Protein AF-A0AAW7UA27-F1 (afdb_monomer_lite)

Secondary structure (DSSP, 8-state):
---EEEEEEE-TTT-TTEEEEEEEETTEEEEEEEEE-S-TT-HHHHHHHHHHHHHHHHHHHHHHHHT-

Radius of gyration: 13.25 Å; chains: 1; bounding box: 32×23×34 Å

pLDDT: mean 86.01, std 10.2, range [55.31, 95.31]

Foldseek 3Di:
DKDKAWDWDQPPDPDSQWTWIFIDIPNDTDDIDIQGNPDPVCVVVSVVVSVVVRVVVSVVVVVVVVVD

Sequence (68 aa):
MCIAYYSVDLDKFFNSKSYLLRIYKNHNLVRTINFPISNPHFPQRTYRMADKCGRQEVAKIIDAEMLK

Structure (mmCIF, N/CA/C/O backbone):
data_AF-A0AAW7UA27-F1
#
_entry.id   AF-A0AAW7UA27-F1
#
loop_
_atom_site.group_PDB
_atom_site.id
_atom_site.type_symbol
_atom_site.label_atom_id
_atom_site.label_alt_id
_atom_site.label_comp_id
_atom_site.label_asym_id
_atom_site.label_entity_id
_atom_site.label_seq_id
_atom_site.pdbx_PDB_ins_code
_atom_site.Cartn_x
_atom_site.Cartn_y
_atom_site.Cartn_z
_atom_site.occupancy
_atom_site.B_iso_or_equiv
_atom_site.auth_seq_id
_atom_site.auth_comp_id
_atom_site.auth_asym_id
_atom_site.auth_atom_id
_atom_site.pdbx_PDB_model_num
ATOM 1 N N . MET A 1 1 ? -12.951 -2.385 19.741 1.00 62.81 1 MET A N 1
ATOM 2 C CA . MET A 1 1 ? -11.529 -2.403 19.334 1.00 62.81 1 MET A CA 1
ATOM 3 C C . MET A 1 1 ? -11.488 -2.327 17.814 1.00 62.81 1 MET A C 1
ATOM 5 O O . MET A 1 1 ? -11.933 -3.273 17.178 1.00 62.81 1 MET A O 1
ATOM 9 N N . CYS A 1 2 ? -11.087 -1.193 17.230 1.00 71.81 2 CYS A N 1
ATOM 10 C CA . CYS A 1 2 ? -10.946 -1.072 15.775 1.00 71.81 2 CYS A CA 1
ATOM 11 C C . CYS A 1 2 ? -9.586 -1.643 15.363 1.00 71.81 2 CYS A C 1
ATOM 13 O O . CYS A 1 2 ? -8.560 -1.221 15.894 1.00 71.81 2 CYS A O 1
ATOM 15 N N . ILE A 1 3 ? -9.577 -2.606 14.441 1.00 85.75 3 ILE A 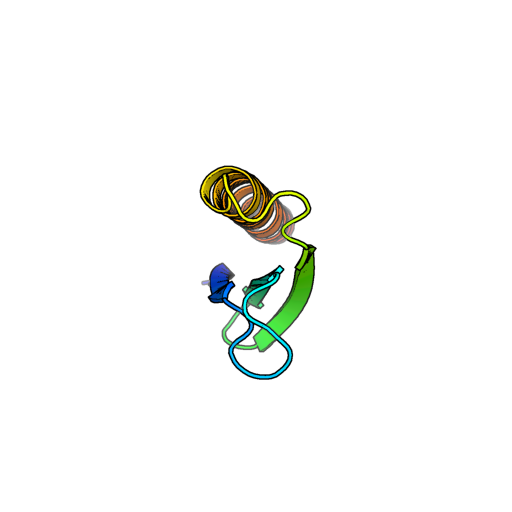N 1
ATOM 16 C CA . ILE A 1 3 ? -8.345 -3.202 13.914 1.00 85.75 3 ILE A CA 1
ATOM 17 C C . ILE A 1 3 ? -8.158 -2.678 12.492 1.00 85.75 3 ILE A C 1
ATOM 19 O O . ILE A 1 3 ? -8.949 -3.000 11.605 1.00 85.75 3 ILE A O 1
ATOM 23 N N . ALA A 1 4 ? -7.123 -1.867 12.275 1.00 90.69 4 ALA A N 1
ATOM 24 C CA . ALA A 1 4 ? -6.737 -1.371 10.959 1.00 90.69 4 ALA A CA 1
ATOM 25 C C . ALA A 1 4 ? -5.318 -1.845 10.626 1.00 90.69 4 ALA A C 1
ATOM 27 O O . ALA A 1 4 ? -4.408 -1.714 11.441 1.00 90.69 4 ALA A O 1
ATOM 28 N N . TYR A 1 5 ? -5.136 -2.422 9.442 1.00 93.19 5 TYR A N 1
ATOM 29 C CA . TYR A 1 5 ? -3.847 -2.943 8.982 1.00 93.19 5 TYR A CA 1
ATOM 30 C C . TYR A 1 5 ? -3.753 -2.865 7.461 1.00 93.19 5 TYR A C 1
ATOM 32 O O . TYR A 1 5 ? -4.751 -2.647 6.772 1.00 93.19 5 TYR A O 1
ATOM 40 N N . TYR A 1 6 ? -2.548 -3.036 6.924 1.00 95.25 6 TYR A N 1
ATOM 41 C CA . TYR A 1 6 ? -2.319 -3.055 5.485 1.00 95.25 6 TYR A CA 1
ATOM 42 C C . TYR A 1 6 ? -1.443 -4.240 5.071 1.00 95.25 6 TYR A C 1
ATOM 44 O O . TYR A 1 6 ? -0.660 -4.746 5.872 1.00 95.25 6 TYR A O 1
ATOM 52 N N . SER A 1 7 ? -1.569 -4.672 3.816 1.00 94.06 7 SER A N 1
ATOM 53 C CA . SER A 1 7 ? -0.641 -5.602 3.164 1.00 94.06 7 SER A CA 1
ATOM 54 C C . SER A 1 7 ? -0.036 -4.953 1.924 1.00 94.06 7 SER A C 1
ATOM 56 O O . SER A 1 7 ? -0.696 -4.165 1.245 1.00 94.06 7 SER A O 1
ATOM 58 N N . VAL A 1 8 ? 1.230 -5.263 1.641 1.00 92.88 8 VAL A N 1
ATOM 59 C CA . VAL A 1 8 ? 1.919 -4.857 0.411 1.00 92.88 8 VAL A CA 1
ATOM 60 C C . VAL A 1 8 ? 2.361 -6.120 -0.304 1.00 92.88 8 VAL A C 1
ATOM 62 O O . VAL A 1 8 ? 3.317 -6.771 0.107 1.00 92.88 8 VAL A O 1
ATOM 65 N N . ASP A 1 9 ? 1.664 -6.452 -1.381 1.00 89.69 9 ASP A N 1
ATOM 66 C CA . ASP A 1 9 ? 1.892 -7.673 -2.144 1.00 89.69 9 ASP A CA 1
ATOM 67 C C . ASP A 1 9 ? 2.374 -7.323 -3.553 1.00 89.69 9 ASP A C 1
ATOM 69 O O . ASP A 1 9 ? 1.901 -6.364 -4.157 1.00 89.69 9 ASP A O 1
ATOM 73 N N . LEU A 1 10 ? 3.300 -8.102 -4.113 1.00 85.62 10 LEU A N 1
ATOM 74 C CA . LEU A 1 10 ? 3.584 -8.026 -5.549 1.00 85.62 10 LEU A CA 1
ATOM 75 C C . LEU A 1 10 ? 2.364 -8.510 -6.332 1.00 85.62 10 LEU A C 1
ATOM 77 O O . LEU A 1 10 ? 1.767 -9.531 -5.977 1.00 85.62 10 LEU A O 1
ATOM 81 N N . ASP A 1 11 ? 2.015 -7.804 -7.407 1.00 78.75 11 ASP A N 1
ATOM 82 C CA . ASP A 1 11 ? 0.981 -8.276 -8.322 1.00 78.75 11 ASP A CA 1
ATOM 83 C C . ASP A 1 11 ? 1.469 -9.551 -9.029 1.00 78.75 11 ASP A C 1
ATOM 85 O O . ASP A 1 11 ? 2.328 -9.524 -9.912 1.00 78.75 11 ASP A O 1
ATOM 89 N N . LYS A 1 12 ? 0.958 -10.699 -8.573 1.00 67.75 12 LYS A N 1
ATOM 90 C CA . LYS A 1 12 ? 1.313 -12.020 -9.105 1.00 67.75 12 LYS A CA 1
ATOM 91 C C . LYS A 1 12 ? 0.582 -12.347 -10.409 1.00 67.75 12 LYS A C 1
ATOM 93 O O . LYS A 1 12 ? 0.992 -13.283 -11.085 1.00 67.75 12 LYS A O 1
ATOM 98 N N . PHE A 1 13 ? -0.487 -11.623 -10.746 1.00 62.41 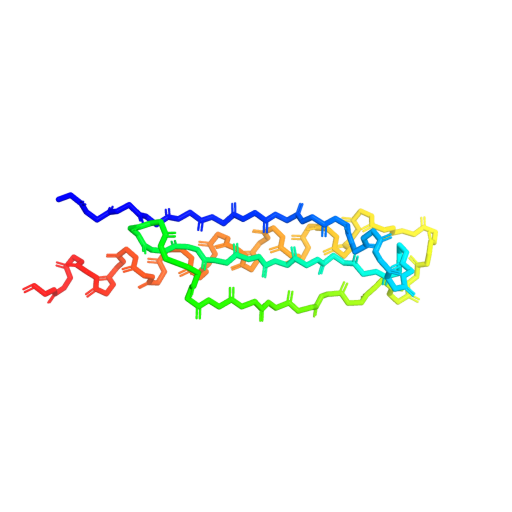13 PHE A N 1
ATOM 99 C CA . PHE A 1 13 ? -1.390 -12.008 -11.833 1.00 62.41 13 PHE A CA 1
ATOM 100 C C . PHE A 1 13 ? -1.102 -11.277 -13.142 1.00 62.41 13 PHE A C 1
ATOM 102 O O . PHE A 1 13 ? -1.151 -11.904 -14.196 1.00 62.41 13 PHE A O 1
ATOM 109 N N . PHE A 1 14 ? -0.782 -9.980 -13.103 1.00 55.31 14 PHE A N 1
ATOM 110 C CA . PHE A 1 14 ? -0.721 -9.177 -14.336 1.00 55.31 14 PHE A CA 1
ATOM 111 C C . PHE A 1 14 ? 0.683 -8.801 -14.807 1.00 55.31 14 PHE A C 1
ATOM 113 O O . PHE A 1 14 ? 0.863 -8.436 -15.969 1.00 55.31 14 PHE A O 1
ATOM 120 N N . ASN A 1 15 ? 1.668 -8.888 -13.919 1.00 55.50 15 ASN A N 1
ATOM 121 C CA . ASN A 1 15 ? 3.105 -8.707 -14.114 1.00 55.50 15 ASN A CA 1
ATOM 122 C C . ASN A 1 15 ? 3.619 -8.284 -12.737 1.00 55.50 15 ASN A C 1
ATOM 124 O O . ASN A 1 15 ? 3.041 -7.383 -12.133 1.00 55.50 15 ASN A O 1
ATOM 128 N N . SER A 1 16 ? 4.767 -8.788 -12.294 1.00 64.06 16 SER A N 1
ATOM 129 C CA . SER A 1 16 ? 5.490 -8.312 -11.101 1.00 64.06 16 SER A CA 1
ATOM 130 C C . SER A 1 16 ? 6.070 -6.888 -11.268 1.00 64.06 16 SER A C 1
ATOM 132 O O . SER A 1 16 ? 7.123 -6.552 -10.736 1.00 64.06 16 SER A O 1
ATOM 134 N N . LYS A 1 17 ? 5.376 -6.037 -12.033 1.00 77.75 17 LYS A N 1
ATOM 135 C CA . LYS A 1 1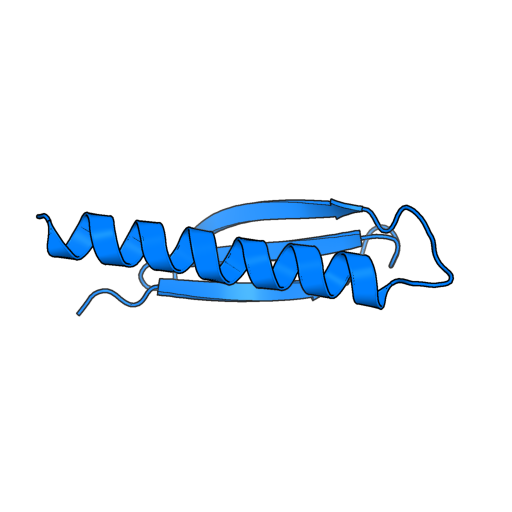7 ? 5.666 -4.636 -12.343 1.00 77.75 17 LYS A CA 1
ATOM 136 C C . LYS A 1 17 ? 4.979 -3.678 -11.377 1.00 77.75 17 LYS A C 1
ATOM 138 O O . LYS A 1 17 ? 5.080 -2.473 -11.577 1.00 77.75 17 LYS A O 1
ATOM 143 N N . SER A 1 18 ? 4.280 -4.156 -10.353 1.00 85.19 18 SER A N 1
ATOM 144 C CA . SER A 1 18 ? 3.690 -3.285 -9.343 1.00 85.19 18 SER A CA 1
ATOM 145 C C . SER A 1 18 ? 3.558 -3.943 -7.974 1.00 85.19 18 SER A C 1
ATOM 147 O O . SER A 1 18 ? 3.490 -5.167 -7.840 1.00 85.19 18 SER A O 1
ATOM 149 N N . TYR A 1 19 ? 3.522 -3.092 -6.950 1.00 90.00 19 TYR A N 1
ATOM 150 C CA . TYR A 1 19 ? 3.112 -3.453 -5.601 1.00 90.00 19 TYR A CA 1
ATOM 151 C C . TYR A 1 19 ? 1.663 -3.020 -5.382 1.00 90.00 19 TYR A C 1
ATOM 153 O O . TYR A 1 19 ? 1.299 -1.871 -5.624 1.00 90.00 19 TYR A O 1
ATOM 161 N N . LEU A 1 20 ? 0.840 -3.936 -4.894 1.00 91.88 20 LEU A N 1
ATOM 162 C CA . LEU A 1 20 ? -0.528 -3.687 -4.474 1.00 91.88 20 LEU A CA 1
ATOM 163 C C . LEU A 1 20 ? -0.541 -3.459 -2.967 1.00 91.88 20 LEU A C 1
ATOM 165 O O . LEU A 1 20 ? -0.264 -4.368 -2.187 1.00 91.88 20 LEU A O 1
ATOM 169 N N . LEU A 1 21 ? -0.886 -2.239 -2.569 1.00 94.06 21 LEU A N 1
ATOM 170 C CA . LEU A 1 21 ? -1.168 -1.889 -1.186 1.00 94.06 21 LEU A CA 1
ATOM 171 C C . LEU A 1 21 ? -2.660 -2.104 -0.925 1.00 94.06 21 LEU A C 1
ATOM 173 O O . LEU A 1 21 ? -3.498 -1.458 -1.555 1.00 94.06 21 LEU A O 1
ATOM 177 N N . ARG A 1 22 ? -2.997 -2.980 0.017 1.00 94.31 22 ARG A N 1
ATOM 178 C CA . ARG A 1 22 ? -4.373 -3.250 0.447 1.00 94.31 22 ARG A CA 1
ATOM 179 C C . ARG A 1 22 ? -4.546 -2.810 1.887 1.00 94.31 22 ARG A C 1
ATOM 181 O O . ARG A 1 22 ? -3.737 -3.173 2.731 1.00 94.31 22 ARG A O 1
ATOM 188 N N . ILE A 1 23 ? -5.585 -2.035 2.164 1.00 94.62 23 ILE A N 1
ATOM 189 C CA . ILE A 1 23 ? -5.876 -1.485 3.489 1.00 94.62 23 ILE A CA 1
ATOM 190 C C . ILE A 1 23 ? -7.163 -2.113 4.000 1.00 94.62 23 ILE A C 1
ATOM 192 O O . ILE A 1 23 ? -8.196 -2.079 3.324 1.00 94.62 23 ILE A O 1
ATOM 196 N N . TYR A 1 24 ? -7.094 -2.651 5.209 1.00 94.12 24 TYR A N 1
ATOM 197 C CA . TYR A 1 24 ? -8.172 -3.372 5.860 1.00 94.12 24 TYR A CA 1
ATOM 198 C C . TYR A 1 24 ? -8.606 -2.650 7.129 1.00 94.12 24 TYR A C 1
ATOM 200 O O . TYR A 1 24 ? -7.779 -2.139 7.886 1.00 94.12 24 TYR A O 1
ATOM 208 N N . LYS A 1 25 ? -9.913 -2.659 7.382 1.00 92.88 25 LYS A N 1
ATOM 209 C CA . LYS A 1 25 ? -10.528 -2.210 8.631 1.00 92.88 25 LYS A CA 1
ATOM 210 C C . LYS A 1 25 ? -11.504 -3.279 9.093 1.00 92.88 25 LYS A C 1
ATOM 212 O O . LYS A 1 25 ? -12.439 -3.608 8.370 1.00 92.88 25 LYS A O 1
ATOM 217 N N . ASN A 1 26 ? -11.293 -3.819 10.289 1.00 90.88 26 ASN A N 1
ATOM 218 C CA . ASN A 1 26 ? -12.097 -4.901 10.860 1.00 90.88 26 ASN A CA 1
ATOM 219 C C . ASN A 1 26 ? -12.257 -6.084 9.884 1.00 90.88 26 ASN A C 1
ATOM 221 O O . ASN A 1 26 ? -13.352 -6.610 9.725 1.00 90.88 26 ASN A O 1
ATOM 225 N N . HIS A 1 27 ? -11.160 -6.471 9.219 1.00 88.38 27 HIS A N 1
ATOM 226 C CA . HIS A 1 27 ? -11.086 -7.527 8.193 1.00 88.38 27 HIS A CA 1
ATOM 227 C C . HIS A 1 27 ? -11.778 -7.216 6.855 1.00 88.38 27 HIS A C 1
ATOM 229 O O . HIS A 1 27 ? -11.660 -7.996 5.914 1.00 88.38 27 HIS A O 1
ATOM 235 N N . ASN A 1 28 ? -12.418 -6.054 6.718 1.00 90.88 28 ASN A N 1
ATOM 236 C CA . ASN A 1 28 ? -12.977 -5.606 5.448 1.00 90.88 28 ASN A CA 1
ATOM 237 C C . ASN A 1 28 ? -11.927 -4.832 4.655 1.00 90.88 28 ASN A C 1
ATOM 239 O O . ASN A 1 28 ? -11.298 -3.913 5.184 1.00 90.88 28 ASN A O 1
ATOM 243 N N . LEU A 1 29 ? -11.749 -5.183 3.381 1.00 91.88 29 LEU A N 1
ATOM 244 C CA . LEU A 1 29 ? -10.914 -4.419 2.460 1.00 91.88 29 LEU A CA 1
ATOM 245 C C . LEU A 1 29 ? -11.584 -3.070 2.183 1.00 91.88 29 LEU A C 1
ATOM 247 O O . LEU A 1 29 ? -12.649 -3.010 1.577 1.00 91.88 29 LEU A O 1
ATOM 251 N N . VAL A 1 30 ? -10.951 -1.987 2.620 1.00 92.50 30 VAL A N 1
ATOM 252 C CA . VAL A 1 30 ? -11.477 -0.625 2.457 1.00 92.50 30 VAL A CA 1
ATOM 253 C C . VAL A 1 30 ? -10.916 0.022 1.203 1.00 92.50 30 VAL A C 1
ATOM 255 O O . VAL A 1 30 ? -11.609 0.757 0.504 1.00 92.50 30 VAL A O 1
ATOM 258 N N . ARG A 1 31 ? -9.633 -0.221 0.924 1.00 91.94 31 ARG A N 1
ATOM 259 C CA . ARG A 1 31 ? -8.925 0.474 -0.147 1.00 91.94 31 ARG A CA 1
ATOM 260 C C . ARG A 1 31 ? -7.827 -0.394 -0.734 1.00 91.94 31 ARG A C 1
ATOM 262 O O . ARG A 1 31 ? -7.109 -1.072 -0.006 1.00 91.94 31 ARG A O 1
ATOM 269 N N . THR A 1 32 ? -7.678 -0.318 -2.051 1.00 92.88 32 THR A N 1
ATOM 270 C CA . THR A 1 32 ? -6.546 -0.897 -2.779 1.00 92.88 32 THR A CA 1
ATOM 271 C C . THR A 1 32 ? -5.866 0.202 -3.580 1.00 92.88 32 THR A C 1
ATOM 273 O O . THR A 1 32 ? -6.538 0.986 -4.247 1.00 92.88 32 THR A O 1
ATOM 276 N N . ILE A 1 33 ? -4.541 0.280 -3.498 1.00 91.94 33 ILE A N 1
ATOM 277 C CA . ILE A 1 33 ? -3.719 1.262 -4.204 1.00 91.94 33 ILE A CA 1
ATOM 278 C C . ILE A 1 33 ? -2.645 0.508 -4.983 1.00 91.94 33 ILE A C 1
ATOM 280 O O . ILE A 1 33 ? -1.964 -0.362 -4.442 1.00 91.94 33 ILE A O 1
ATOM 284 N N . ASN A 1 34 ? -2.497 0.849 -6.260 1.00 90.94 34 ASN A N 1
ATOM 285 C CA . ASN A 1 34 ? -1.488 0.263 -7.130 1.00 90.94 34 ASN A CA 1
ATOM 286 C C . ASN A 1 34 ? -0.242 1.159 -7.184 1.00 90.94 34 ASN A C 1
ATOM 288 O O . ASN A 1 34 ? -0.343 2.345 -7.495 1.00 90.94 34 ASN A O 1
ATOM 292 N N . PHE A 1 35 ? 0.927 0.583 -6.909 1.00 89.94 35 PHE A N 1
ATOM 293 C CA . PHE A 1 35 ? 2.228 1.236 -6.997 1.00 89.94 35 PHE A CA 1
ATOM 294 C C . PHE A 1 35 ? 3.043 0.621 -8.140 1.00 89.94 35 PHE A C 1
ATOM 296 O O . PHE A 1 35 ? 3.728 -0.386 -7.930 1.00 89.94 35 PHE A O 1
ATOM 303 N N . PRO A 1 36 ? 3.000 1.204 -9.350 1.00 88.00 36 PRO A N 1
ATOM 304 C CA . PRO A 1 36 ? 3.793 0.717 -10.469 1.00 88.00 36 PRO A CA 1
ATOM 305 C C . PRO A 1 36 ? 5.295 0.882 -10.202 1.00 88.00 36 PRO A C 1
ATOM 307 O O . PRO A 1 36 ? 5.774 1.916 -9.732 1.00 88.00 36 PRO A O 1
ATOM 310 N N . ILE A 1 37 ? 6.058 -0.159 -10.516 1.00 86.12 37 ILE A N 1
ATOM 311 C CA . ILE A 1 37 ? 7.517 -0.183 -10.482 1.00 86.12 37 ILE A CA 1
ATOM 312 C C . ILE A 1 37 ? 8.004 0.475 -11.774 1.00 86.12 37 ILE A C 1
ATOM 314 O O . ILE A 1 37 ? 8.140 -0.172 -12.808 1.00 86.12 37 ILE A O 1
ATOM 318 N N . SER A 1 38 ? 8.254 1.785 -11.720 1.00 77.31 38 SER A N 1
ATOM 319 C CA . SER A 1 38 ? 8.749 2.549 -12.874 1.00 77.31 38 SER A CA 1
ATOM 320 C C . SER A 1 38 ? 10.163 2.142 -13.297 1.00 77.31 38 SER A C 1
ATOM 322 O O . SER A 1 38 ? 10.501 2.242 -14.470 1.00 77.31 38 SER A O 1
ATOM 324 N N . ASN A 1 39 ? 10.995 1.696 -12.348 1.00 78.94 39 ASN A N 1
ATOM 325 C CA . ASN A 1 39 ? 12.345 1.209 -12.622 1.00 78.94 39 ASN A CA 1
ATOM 326 C C . ASN A 1 39 ? 12.514 -0.227 -12.090 1.00 78.94 39 ASN A C 1
ATOM 328 O O . ASN A 1 39 ? 12.656 -0.405 -10.874 1.00 78.94 39 ASN A O 1
ATOM 332 N N . PRO A 1 40 ? 12.543 -1.237 -12.978 1.00 78.12 40 PRO A N 1
ATOM 333 C CA . PRO A 1 40 ? 12.709 -2.641 -12.605 1.00 78.12 40 PRO A CA 1
ATOM 334 C C . PRO A 1 40 ? 14.014 -2.954 -11.860 1.00 78.12 40 PRO A C 1
ATOM 336 O O . PRO A 1 40 ? 14.073 -3.954 -11.153 1.00 78.12 40 PRO A O 1
ATOM 339 N N . HIS A 1 41 ? 15.047 -2.112 -11.979 1.00 79.56 41 HIS A N 1
ATOM 340 C CA . HIS A 1 41 ? 16.322 -2.296 -11.277 1.00 79.56 41 HIS A CA 1
ATOM 341 C C . HIS A 1 41 ? 16.271 -1.855 -9.807 1.00 79.56 41 HIS A C 1
ATOM 343 O O . HIS A 1 41 ? 17.121 -2.258 -9.017 1.00 79.56 41 HIS A O 1
ATOM 349 N N . PHE A 1 42 ? 15.267 -1.060 -9.414 1.00 79.56 42 PHE A N 1
ATOM 350 C CA . PHE A 1 42 ? 15.110 -0.567 -8.039 1.00 79.56 42 PHE A CA 1
ATOM 351 C C . PHE A 1 42 ? 13.690 -0.786 -7.485 1.00 79.56 42 PHE A C 1
ATOM 353 O O . PHE A 1 42 ? 13.059 0.163 -7.003 1.00 79.56 42 PHE A O 1
ATOM 360 N N . PRO A 1 43 ? 13.177 -2.032 -7.470 1.00 80.88 43 PRO A N 1
ATOM 361 C CA . PRO A 1 43 ? 11.817 -2.329 -7.013 1.00 80.88 43 PRO A CA 1
ATOM 362 C C . PRO A 1 43 ? 11.621 -1.990 -5.527 1.00 80.88 43 PRO A C 1
ATOM 364 O O . PRO A 1 43 ? 10.539 -1.581 -5.107 1.00 80.88 43 PRO A O 1
ATOM 367 N N . GLN A 1 44 ? 12.697 -2.047 -4.733 1.00 85.56 44 GLN A N 1
ATOM 368 C CA . GLN A 1 44 ? 12.676 -1.679 -3.317 1.00 85.56 44 GLN A CA 1
ATOM 369 C C . GLN A 1 44 ? 12.227 -0.232 -3.075 1.00 85.56 44 GLN A C 1
ATOM 371 O O . GLN A 1 44 ? 11.638 0.057 -2.035 1.00 85.56 44 GLN A O 1
ATOM 376 N N . ARG A 1 45 ? 12.481 0.692 -4.013 1.00 88.25 45 ARG A N 1
ATOM 377 C CA . ARG A 1 45 ? 12.039 2.086 -3.871 1.00 88.25 45 ARG A CA 1
ATOM 378 C C . ARG A 1 45 ? 10.517 2.170 -3.905 1.00 88.25 45 ARG A C 1
ATOM 380 O O . ARG A 1 45 ? 9.925 2.804 -3.036 1.00 88.25 45 ARG A O 1
ATOM 387 N N . THR A 1 46 ? 9.898 1.490 -4.866 1.00 89.75 46 THR A N 1
ATOM 388 C CA . THR A 1 46 ? 8.441 1.415 -4.992 1.00 89.75 46 THR A CA 1
ATOM 389 C C . THR A 1 46 ? 7.822 0.703 -3.790 1.00 89.75 46 THR A C 1
ATOM 391 O O . THR A 1 46 ? 6.838 1.196 -3.246 1.00 89.75 46 THR A O 1
ATOM 394 N N . TYR A 1 47 ? 8.446 -0.372 -3.295 1.00 90.50 47 TYR A N 1
ATOM 395 C CA . TYR A 1 47 ? 8.019 -1.029 -2.056 1.00 90.50 47 TYR A CA 1
ATOM 396 C C . TYR A 1 47 ? 8.029 -0.070 -0.858 1.00 90.50 47 TYR A C 1
ATOM 398 O O . TYR A 1 47 ? 7.034 0.045 -0.152 1.00 90.50 47 TYR A O 1
ATOM 406 N N . ARG A 1 48 ? 9.121 0.681 -0.649 1.00 92.88 48 ARG A N 1
ATOM 407 C CA . ARG A 1 48 ? 9.216 1.668 0.444 1.00 92.88 48 ARG A CA 1
ATOM 408 C C . ARG A 1 48 ? 8.154 2.765 0.331 1.00 92.88 48 ARG A C 1
ATOM 410 O O . ARG A 1 48 ? 7.658 3.236 1.352 1.00 92.88 48 ARG A O 1
ATOM 417 N N . MET A 1 49 ? 7.803 3.177 -0.889 1.00 91.75 49 MET A N 1
ATOM 418 C CA . MET A 1 49 ? 6.714 4.131 -1.120 1.00 91.75 49 MET A CA 1
ATOM 419 C C . MET A 1 49 ? 5.353 3.536 -0.744 1.00 91.75 49 MET A C 1
ATOM 421 O O . MET A 1 49 ? 4.594 4.188 -0.027 1.00 91.75 49 MET A O 1
ATOM 425 N N . ALA A 1 50 ? 5.076 2.302 -1.176 1.00 92.62 50 ALA A N 1
ATOM 426 C CA . ALA A 1 50 ? 3.854 1.584 -0.824 1.00 92.62 50 ALA A CA 1
ATOM 427 C C . ALA A 1 50 ? 3.738 1.387 0.696 1.00 92.62 50 ALA A C 1
ATOM 429 O O . ALA A 1 50 ? 2.700 1.677 1.281 1.00 92.62 50 ALA A O 1
ATOM 430 N N . ASP A 1 51 ? 4.829 0.995 1.353 1.00 93.94 51 ASP A N 1
ATOM 431 C CA . ASP A 1 51 ? 4.884 0.779 2.797 1.00 93.94 51 ASP A CA 1
ATOM 432 C C . ASP A 1 51 ? 4.672 2.074 3.602 1.00 93.94 51 ASP A C 1
ATOM 434 O O . ASP A 1 51 ? 3.886 2.110 4.551 1.00 93.94 51 ASP A O 1
ATOM 438 N N . LYS A 1 52 ? 5.306 3.184 3.194 1.00 95.31 52 LYS A N 1
ATOM 439 C CA . LYS A 1 52 ? 5.075 4.496 3.820 1.00 95.31 52 LYS A CA 1
ATOM 440 C C . LYS A 1 52 ? 3.617 4.937 3.666 1.00 95.31 52 LYS A C 1
ATOM 442 O O . LYS A 1 52 ? 3.035 5.450 4.620 1.00 95.31 52 LYS A O 1
ATOM 447 N N . CYS A 1 53 ? 3.032 4.730 2.487 1.00 94.12 53 CYS A N 1
ATOM 448 C CA . CYS A 1 53 ? 1.632 5.052 2.233 1.00 94.12 53 CYS A CA 1
ATOM 449 C C . CYS A 1 53 ? 0.693 4.194 3.092 1.00 94.12 53 CYS A C 1
ATOM 451 O O . CYS A 1 53 ? -0.213 4.740 3.717 1.00 94.12 53 CYS A O 1
ATOM 453 N N . GLY A 1 54 ? 0.956 2.889 3.209 1.00 94.12 54 GLY A N 1
ATOM 454 C CA . GLY A 1 54 ? 0.189 1.977 4.060 1.00 94.12 54 GLY A CA 1
ATOM 455 C C . GLY A 1 54 ? 0.140 2.430 5.516 1.00 94.12 54 GLY A C 1
ATOM 456 O O . GLY A 1 54 ? -0.944 2.543 6.089 1.00 94.12 54 GLY A O 1
ATOM 457 N N . ARG A 1 55 ? 1.296 2.798 6.086 1.00 94.62 55 ARG A N 1
ATOM 458 C CA . ARG A 1 55 ? 1.374 3.347 7.450 1.00 94.62 55 ARG A CA 1
ATOM 459 C C . ARG A 1 55 ? 0.558 4.625 7.617 1.00 94.62 55 ARG A C 1
ATOM 461 O O . ARG A 1 55 ? -0.164 4.756 8.600 1.00 94.62 55 ARG A O 1
ATOM 468 N N . GLN A 1 56 ? 0.653 5.551 6.664 1.00 95.00 56 GLN A N 1
ATOM 469 C CA . GLN A 1 56 ? -0.093 6.811 6.715 1.00 95.00 56 GLN A CA 1
ATOM 470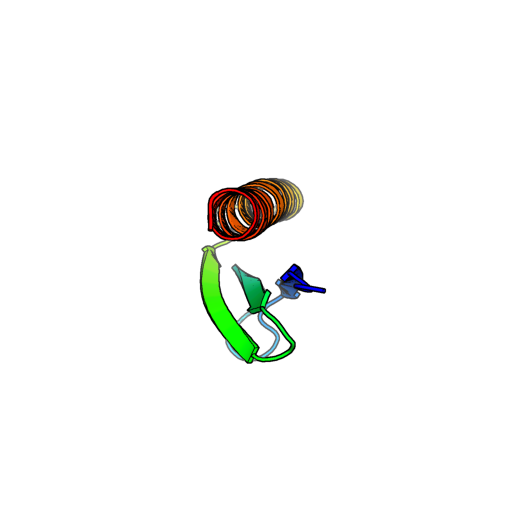 C C . GLN A 1 56 ? -1.606 6.596 6.627 1.00 95.00 56 GLN A C 1
ATOM 472 O O . GLN A 1 56 ? -2.357 7.249 7.3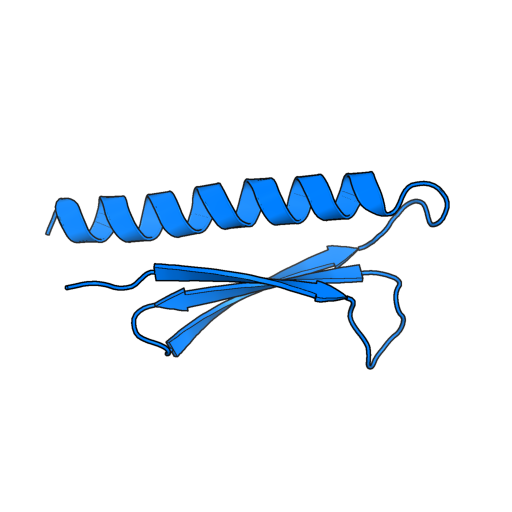42 1.00 95.00 56 GLN A O 1
ATOM 477 N N . GLU A 1 57 ? -2.064 5.693 5.765 1.00 93.81 57 GLU A N 1
ATOM 478 C CA . GLU A 1 57 ? -3.492 5.423 5.605 1.00 93.81 57 GLU A CA 1
ATOM 479 C C . GLU A 1 57 ? -4.076 4.700 6.822 1.00 93.81 57 GLU A C 1
ATOM 481 O O . GLU A 1 57 ? -5.156 5.064 7.281 1.00 93.81 57 GLU A O 1
ATOM 486 N N . VAL A 1 58 ? -3.350 3.738 7.401 1.00 93.19 58 VAL A N 1
ATOM 487 C CA . VAL A 1 58 ? -3.771 3.095 8.655 1.00 93.19 58 VAL A CA 1
ATOM 488 C C . VAL A 1 58 ? -3.808 4.096 9.807 1.00 93.19 58 VAL A C 1
ATOM 490 O O . VAL A 1 58 ? -4.790 4.105 10.544 1.00 93.19 58 VAL A O 1
ATOM 493 N N . ALA A 1 59 ? -2.808 4.977 9.930 1.00 92.56 59 ALA A N 1
ATOM 494 C CA . ALA A 1 59 ? -2.806 6.028 10.949 1.00 92.56 59 ALA A CA 1
ATOM 495 C C . ALA A 1 59 ? -4.049 6.924 10.836 1.00 92.56 59 ALA A C 1
ATOM 497 O O . ALA A 1 59 ? -4.771 7.075 11.812 1.00 92.56 59 ALA A O 1
ATOM 498 N N . LYS A 1 60 ? -4.388 7.396 9.627 1.00 92.38 60 LYS A N 1
ATOM 499 C CA . LYS A 1 60 ? -5.613 8.185 9.396 1.00 92.38 60 LYS A CA 1
ATOM 500 C C . LYS A 1 60 ? -6.886 7.447 9.812 1.00 92.38 60 LYS A C 1
ATOM 502 O O . LYS A 1 60 ? -7.804 8.073 10.330 1.00 92.38 60 LYS A O 1
ATOM 507 N N . ILE A 1 61 ? -6.970 6.138 9.553 1.00 90.31 61 ILE A N 1
ATOM 508 C CA . ILE A 1 61 ? -8.132 5.329 9.949 1.00 90.31 61 ILE A CA 1
ATOM 509 C C . ILE A 1 61 ? -8.223 5.237 11.473 1.00 90.31 61 ILE A C 1
ATOM 511 O O . ILE A 1 61 ? -9.317 5.365 12.013 1.00 90.31 61 ILE A O 1
ATOM 515 N N . ILE A 1 62 ? -7.097 5.024 12.156 1.00 89.31 62 ILE A N 1
ATOM 516 C CA . ILE A 1 62 ? -7.049 4.967 13.621 1.00 89.31 62 ILE A CA 1
ATOM 517 C C . ILE A 1 62 ? -7.418 6.330 14.215 1.00 89.31 62 ILE A C 1
ATOM 519 O O . ILE A 1 62 ? -8.298 6.390 15.068 1.00 89.31 62 ILE A O 1
ATOM 523 N N . ASP A 1 63 ? -6.818 7.415 13.727 1.00 90.31 63 ASP A N 1
ATOM 524 C CA . ASP A 1 63 ? -7.079 8.777 14.202 1.00 90.31 63 ASP A CA 1
ATOM 525 C C . ASP A 1 63 ? -8.557 9.157 14.028 1.00 90.31 63 ASP A C 1
ATOM 527 O O . ASP A 1 63 ? -9.179 9.698 14.940 1.00 90.31 63 ASP A O 1
ATOM 531 N N . ALA A 1 64 ? -9.159 8.812 12.886 1.00 88.06 64 ALA A N 1
ATOM 532 C CA . ALA A 1 64 ? -10.576 9.059 12.627 1.00 88.06 64 ALA A CA 1
ATOM 533 C C . ALA A 1 64 ? -11.518 8.260 13.546 1.00 88.06 64 ALA A C 1
ATOM 535 O O . ALA A 1 64 ? -12.644 8.693 13.783 1.00 88.06 64 ALA A O 1
ATOM 536 N N . GLU A 1 65 ? -11.089 7.098 14.039 1.00 85.25 65 GLU A N 1
ATOM 537 C CA . GLU A 1 65 ? -11.857 6.291 14.995 1.00 85.25 65 GLU A CA 1
ATOM 538 C C . GLU A 1 65 ? -11.639 6.741 16.444 1.00 85.25 65 GLU A C 1
ATOM 540 O O . GLU A 1 65 ? -12.541 6.569 17.250 1.00 85.25 65 GLU A O 1
ATOM 545 N N . MET A 1 66 ? -10.486 7.335 16.774 1.00 79.38 66 MET A N 1
ATOM 546 C CA . MET A 1 66 ? -10.220 7.919 18.099 1.00 79.38 66 MET A CA 1
ATOM 547 C C . MET A 1 66 ? -10.967 9.237 18.332 1.00 79.38 66 MET A C 1
ATOM 549 O O . MET A 1 66 ? -11.215 9.612 19.473 1.00 79.38 66 MET A O 1
ATOM 553 N N . LEU A 1 67 ? -11.288 9.961 17.258 1.00 75.12 67 LEU A N 1
ATOM 554 C CA . LEU A 1 67 ? -12.032 11.224 17.306 1.00 75.12 67 LEU A CA 1
ATOM 555 C C . LEU A 1 67 ? -13.562 11.040 17.325 1.00 75.12 67 L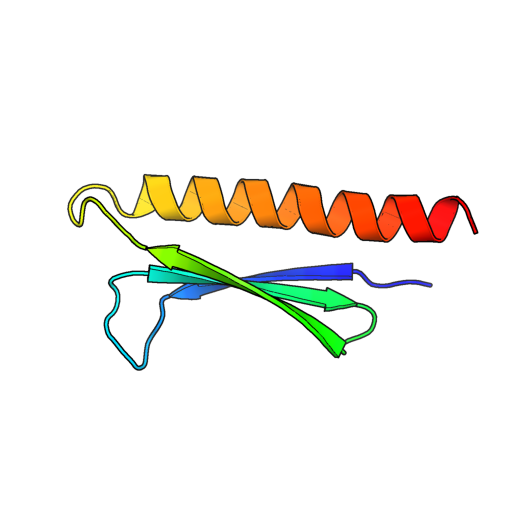EU A C 1
ATOM 557 O O . LEU A 1 67 ? -14.281 12.038 17.386 1.00 75.12 67 LEU A O 1
ATOM 561 N N . LYS A 1 68 ? -14.057 9.800 17.228 1.00 59.28 68 LYS A N 1
ATOM 562 C CA . LYS A 1 68 ? -15.482 9.444 17.302 1.00 59.28 68 LYS A CA 1
ATOM 563 C C . LYS A 1 68 ? -15.857 8.941 18.686 1.00 59.28 68 LYS A C 1
ATOM 565 O O . LYS A 1 68 ? -17.001 9.241 19.087 1.00 59.28 68 LYS A O 1
#